Protein AF-A0A1Q7FGU5-F1 (afdb_monomer_lite)

Sequence (155 aa):
MPDPALVVPGIVGAFVGAIGWLCVGLYIQRRQFIRQAKNAARAVYFEIDLNRLCVEVAREHGSYTSLSRTSFDRLLPDLAAWLSPEELHTIVRAFMGHAGYDQAATGDNQVPRELRLQALSGILDCQEEALQLLRGRVFSPKQALRLERQLRIPG

Radius of gyration: 24.72 Å; chains: 1; bounding box: 62×28×76 Å

pLDDT: mean 87.48, std 11.84, range [40.78, 97.31]

Foldseek 3Di:
DPDPVVVVVVVVVVVVVVVVVVVVVVVVVVVVLLVLLLVLLVVLLVLLVVQLVQLVCCLPPVDHDQRDCPSVVVCVVSPPVPDDPVLSVLSVLLVVLRVLSVVSNVPPPPDDSVVSSVSSVVSNVSSVSNNVSSLVSRDDPVRSVVVVVVVPDDD

Structure (mmCIF, N/CA/C/O backbone):
data_AF-A0A1Q7FGU5-F1
#
_entry.id   AF-A0A1Q7FGU5-F1
#
loop_
_atom_site.group_PDB
_atom_site.id
_atom_site.type_symbol
_atom_site.label_atom_id
_atom_site.label_alt_id
_atom_site.label_comp_id
_atom_site.label_asym_id
_atom_site.label_entity_id
_atom_site.label_seq_id
_atom_site.pdbx_PDB_ins_code
_atom_site.Cartn_x
_atom_site.Cartn_y
_atom_site.Cartn_z
_atom_site.occupancy
_atom_site.B_iso_or_equiv
_atom_site.auth_seq_id
_atom_site.auth_comp_id
_atom_site.auth_asym_id
_atom_site.auth_atom_id
_atom_site.pdbx_PDB_model_num
ATOM 1 N N . MET A 1 1 ? 35.480 14.838 -53.362 1.00 56.38 1 MET A N 1
ATOM 2 C CA . MET A 1 1 ? 34.183 14.210 -53.029 1.00 56.38 1 MET A CA 1
ATOM 3 C C . MET A 1 1 ? 34.481 13.050 -52.094 1.00 56.38 1 MET A C 1
ATOM 5 O O . MET A 1 1 ? 35.421 12.330 -52.406 1.00 56.38 1 MET A O 1
ATOM 9 N N . PRO A 1 2 ? 33.815 12.923 -50.934 1.00 63.12 2 PRO A N 1
ATOM 10 C CA . PRO A 1 2 ? 34.070 11.810 -50.019 1.00 63.12 2 PRO A CA 1
ATOM 11 C C . PRO A 1 2 ? 33.720 10.483 -50.701 1.00 63.12 2 PRO A C 1
ATOM 13 O O . PRO A 1 2 ? 32.700 10.402 -51.386 1.00 63.12 2 PRO A O 1
ATOM 16 N N . ASP A 1 3 ? 34.572 9.469 -50.531 1.00 68.62 3 ASP A N 1
ATOM 17 C CA . ASP A 1 3 ? 34.368 8.159 -51.148 1.00 68.62 3 ASP A CA 1
ATOM 18 C C . ASP A 1 3 ? 33.058 7.531 -50.645 1.00 68.62 3 ASP A C 1
ATOM 20 O O . ASP A 1 3 ? 32.897 7.328 -49.434 1.00 68.62 3 ASP A O 1
ATOM 24 N N . PRO A 1 4 ? 32.115 7.172 -51.536 1.00 62.44 4 PRO A N 1
ATOM 25 C CA . PRO A 1 4 ? 30.828 6.595 -51.141 1.00 62.44 4 PRO A CA 1
ATOM 26 C C . PRO A 1 4 ? 30.991 5.277 -50.364 1.00 62.44 4 PRO A C 1
ATOM 28 O O . PRO A 1 4 ? 30.145 4.940 -49.536 1.00 62.44 4 PRO A O 1
ATOM 31 N N . ALA A 1 5 ? 32.118 4.580 -50.556 1.00 67.81 5 ALA A N 1
ATOM 32 C CA . ALA A 1 5 ? 32.494 3.372 -49.825 1.00 67.81 5 ALA A CA 1
ATOM 33 C C . ALA A 1 5 ? 32.761 3.600 -48.321 1.00 67.81 5 ALA A C 1
ATOM 35 O O . ALA A 1 5 ? 32.622 2.666 -47.537 1.00 67.81 5 ALA A O 1
ATOM 36 N N . LEU A 1 6 ? 33.105 4.824 -47.903 1.00 66.00 6 LEU A N 1
ATOM 37 C CA . LEU A 1 6 ? 33.330 5.199 -46.497 1.00 66.00 6 LEU A CA 1
ATOM 38 C C . LEU A 1 6 ? 32.093 5.828 -45.842 1.00 66.00 6 LEU A C 1
ATOM 40 O O . LEU A 1 6 ? 31.893 5.701 -44.634 1.00 66.00 6 LEU A O 1
ATOM 44 N N . VAL A 1 7 ? 31.234 6.472 -46.635 1.00 74.31 7 VAL A N 1
ATOM 45 C CA . VAL A 1 7 ? 30.025 7.150 -46.144 1.00 74.31 7 VAL A CA 1
ATOM 46 C C . VAL A 1 7 ? 28.954 6.145 -45.709 1.00 74.31 7 VAL A C 1
ATOM 48 O O . VAL A 1 7 ? 28.339 6.320 -44.657 1.00 74.31 7 VAL A O 1
ATOM 51 N N . VAL A 1 8 ? 28.757 5.061 -46.467 1.00 77.38 8 VAL A N 1
ATOM 52 C CA . VAL A 1 8 ? 27.726 4.052 -46.162 1.00 77.38 8 VAL A CA 1
ATOM 53 C C . VAL A 1 8 ? 27.988 3.328 -44.828 1.00 77.38 8 VAL A C 1
ATOM 55 O O . VAL A 1 8 ? 27.079 3.310 -43.995 1.00 77.38 8 VAL A O 1
ATOM 58 N N . PRO A 1 9 ? 29.199 2.808 -44.534 1.00 80.94 9 PRO A N 1
ATOM 59 C CA . PRO A 1 9 ? 29.493 2.210 -43.229 1.00 80.94 9 PRO A CA 1
ATOM 60 C C . PRO A 1 9 ? 29.360 3.198 -42.064 1.00 80.94 9 PRO A C 1
ATOM 62 O O . PRO A 1 9 ? 28.882 2.820 -40.996 1.00 80.94 9 PRO A O 1
ATOM 65 N N . GLY A 1 10 ? 29.735 4.468 -42.269 1.00 80.50 10 GLY A N 1
ATOM 66 C CA . GLY A 1 10 ? 29.609 5.518 -41.255 1.00 80.50 10 GLY A CA 1
ATOM 67 C C . GLY A 1 10 ? 28.155 5.816 -40.880 1.00 80.50 10 GLY A C 1
ATOM 68 O O . GLY A 1 10 ? 27.826 5.893 -39.696 1.00 80.50 10 GLY A O 1
ATOM 69 N N . ILE A 1 11 ? 27.264 5.913 -41.872 1.00 86.06 11 ILE A N 1
ATOM 70 C CA . ILE A 1 11 ? 25.822 6.108 -41.652 1.00 86.06 11 ILE A CA 1
ATOM 71 C C . ILE A 1 11 ? 25.223 4.895 -40.934 1.00 86.06 11 ILE A C 1
ATOM 73 O O . ILE A 1 11 ? 24.507 5.059 -39.948 1.00 86.06 11 ILE A O 1
ATOM 77 N N . VAL A 1 12 ? 25.545 3.677 -41.381 1.00 85.94 12 VAL A N 1
ATOM 78 C CA . VAL A 1 12 ? 25.055 2.442 -40.745 1.00 85.94 12 VAL A CA 1
ATOM 79 C C . VAL A 1 12 ? 25.526 2.357 -39.290 1.00 85.94 12 VAL A C 1
ATOM 81 O O . VAL A 1 12 ? 24.718 2.087 -38.403 1.00 85.94 12 VAL A O 1
ATOM 84 N N . GLY A 1 13 ? 26.797 2.665 -39.016 1.00 87.25 13 GLY A N 1
ATOM 85 C CA . GLY A 1 13 ? 27.338 2.717 -37.657 1.00 87.25 13 GLY A CA 1
ATOM 86 C C . GLY A 1 13 ? 26.634 3.749 -36.771 1.00 87.25 13 GLY A C 1
ATOM 87 O O . GLY A 1 13 ? 26.284 3.439 -35.632 1.00 87.25 13 GLY A O 1
ATOM 88 N N . ALA A 1 14 ? 26.355 4.945 -37.296 1.00 89.31 14 A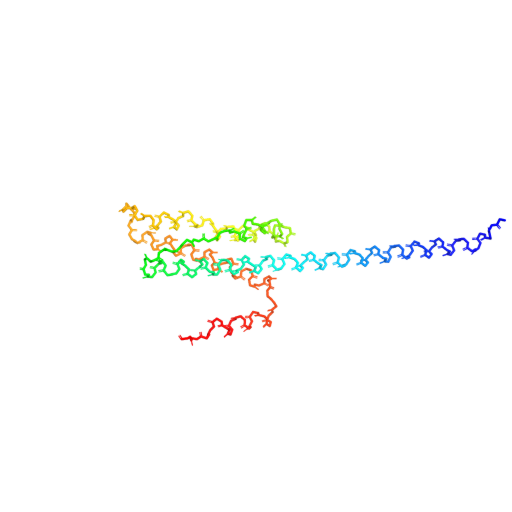LA A N 1
ATOM 89 C CA . ALA A 1 14 ? 25.628 5.986 -36.570 1.00 89.31 14 ALA A CA 1
ATOM 90 C C . ALA A 1 14 ? 24.181 5.572 -36.246 1.00 89.31 14 ALA A C 1
ATOM 92 O O . ALA A 1 14 ? 23.722 5.780 -35.123 1.00 89.31 14 ALA A O 1
ATOM 93 N N . PHE A 1 15 ? 23.481 4.932 -37.188 1.00 91.81 15 PHE A N 1
ATOM 94 C CA . PHE A 1 15 ? 22.127 4.414 -36.967 1.00 91.81 15 PHE A CA 1
ATOM 95 C C . PHE A 1 15 ? 22.095 3.303 -35.914 1.00 91.81 15 PHE A C 1
ATOM 97 O O . PHE A 1 15 ? 21.276 3.352 -34.996 1.00 91.81 15 PHE A O 1
ATOM 104 N N . VAL A 1 16 ? 23.001 2.325 -36.005 1.00 92.56 16 VAL A N 1
ATOM 105 C CA . VAL A 1 16 ? 23.095 1.233 -35.021 1.00 92.56 16 VAL A CA 1
ATOM 106 C C . VAL A 1 16 ? 23.456 1.779 -33.638 1.00 92.56 16 VAL A C 1
ATOM 108 O O . VAL A 1 16 ? 22.851 1.375 -32.645 1.00 92.56 16 VAL A O 1
ATOM 111 N N . GLY A 1 17 ? 24.377 2.744 -33.565 1.00 92.62 17 GLY A N 1
ATOM 112 C CA . GLY A 1 17 ? 24.726 3.431 -32.322 1.00 92.62 17 GLY A CA 1
ATOM 113 C C . GLY A 1 17 ? 23.538 4.178 -31.706 1.00 92.62 17 GLY A C 1
ATOM 114 O O . GLY A 1 17 ? 23.266 4.022 -30.515 1.00 92.62 17 GLY A O 1
ATOM 115 N N . ALA A 1 18 ? 22.786 4.930 -32.516 1.00 93.88 18 ALA A N 1
ATOM 116 C CA . ALA A 1 18 ? 21.610 5.672 -32.064 1.00 93.88 18 ALA A CA 1
ATOM 117 C C . ALA A 1 18 ? 20.495 4.743 -31.553 1.00 93.88 18 ALA A C 1
ATOM 119 O O . ALA A 1 18 ? 19.954 4.971 -30.470 1.00 93.88 18 ALA A O 1
ATOM 120 N N . ILE A 1 19 ? 20.189 3.667 -32.288 1.00 94.88 19 ILE A N 1
ATOM 121 C CA . ILE A 1 19 ? 19.196 2.664 -31.873 1.00 94.88 19 ILE A CA 1
ATOM 122 C C . ILE A 1 19 ? 19.647 1.972 -30.584 1.00 94.88 19 ILE A C 1
ATOM 124 O O . ILE A 1 19 ? 18.861 1.856 -29.644 1.00 94.88 19 ILE A O 1
ATOM 128 N N . GLY A 1 20 ? 20.918 1.564 -30.506 1.00 93.12 20 GLY A N 1
ATOM 129 C CA . GLY A 1 20 ? 21.482 0.938 -29.312 1.00 93.12 20 GLY A CA 1
ATOM 130 C C . GLY A 1 20 ? 21.330 1.821 -28.075 1.00 93.12 20 GLY A C 1
ATOM 131 O O . GLY A 1 20 ? 20.877 1.353 -27.028 1.00 93.12 20 GLY A O 1
ATOM 132 N N . TRP A 1 21 ? 21.622 3.117 -28.199 1.00 94.31 21 TRP A N 1
ATOM 133 C CA . TRP A 1 21 ? 21.500 4.053 -27.083 1.00 94.31 21 TRP A CA 1
ATOM 134 C C . TRP A 1 21 ? 20.051 4.353 -26.697 1.00 94.31 21 TRP A C 1
ATOM 136 O O . TRP A 1 21 ? 19.734 4.442 -25.510 1.00 94.31 21 TRP A O 1
ATOM 146 N N . LEU A 1 22 ? 19.148 4.407 -27.677 1.00 93.06 22 LEU A N 1
ATOM 147 C CA . LEU A 1 22 ? 17.715 4.546 -27.434 1.00 93.06 22 LEU A CA 1
ATOM 148 C C . LEU A 1 22 ? 17.158 3.337 -26.668 1.00 93.06 22 LEU A C 1
ATOM 150 O O . LEU A 1 22 ? 16.432 3.509 -25.688 1.00 93.06 22 LEU A O 1
ATOM 154 N N . CYS A 1 23 ? 17.557 2.116 -27.035 1.00 92.06 23 CYS A N 1
ATOM 155 C CA . CYS A 1 23 ? 17.180 0.904 -26.305 1.00 92.06 23 CYS A CA 1
ATOM 156 C C . CYS A 1 23 ? 17.690 0.912 -24.855 1.00 92.06 23 CYS A C 1
ATOM 158 O O . CYS A 1 23 ? 16.939 0.562 -23.940 1.00 92.06 23 CYS A O 1
ATOM 160 N N . VAL A 1 24 ? 18.937 1.341 -24.623 1.00 92.94 24 VAL A N 1
ATOM 161 C CA . VAL A 1 24 ? 19.496 1.483 -23.266 1.00 92.94 24 VAL A CA 1
ATOM 162 C C . VAL A 1 24 ? 18.712 2.518 -22.456 1.00 92.94 24 VAL A C 1
ATOM 164 O O . VAL A 1 24 ? 18.348 2.246 -21.309 1.00 92.94 24 VAL A O 1
ATOM 167 N N . GLY A 1 25 ? 18.396 3.670 -23.056 1.00 90.00 25 GLY A N 1
ATOM 168 C CA . GLY A 1 25 ? 17.586 4.716 -22.431 1.00 90.00 25 GLY A CA 1
ATOM 169 C C . GLY A 1 25 ? 16.214 4.203 -21.992 1.00 90.00 25 GLY A C 1
ATOM 170 O O . GLY A 1 25 ? 15.859 4.324 -20.818 1.00 90.00 25 GLY A O 1
ATOM 171 N N . LEU A 1 26 ? 15.487 3.533 -22.893 1.00 91.38 26 LEU A N 1
ATOM 172 C CA . LEU A 1 26 ? 14.184 2.928 -22.592 1.00 91.38 26 LEU A CA 1
ATOM 173 C C . LEU A 1 26 ? 14.274 1.878 -21.477 1.00 91.38 26 LEU A C 1
ATOM 175 O O . LEU A 1 26 ? 13.412 1.820 -20.596 1.00 91.38 26 LEU A O 1
ATOM 179 N N . TYR A 1 27 ? 15.326 1.057 -21.481 1.00 91.06 27 TYR A N 1
ATOM 180 C CA . TYR A 1 27 ? 15.538 0.048 -20.447 1.00 91.06 27 TYR A CA 1
ATOM 181 C C . TYR A 1 27 ? 15.754 0.675 -19.059 1.00 91.06 27 TYR A C 1
ATOM 183 O O . TYR A 1 27 ? 15.125 0.257 -18.079 1.00 91.06 27 TYR A O 1
ATOM 191 N N . ILE A 1 28 ? 16.607 1.699 -18.963 1.00 90.31 28 ILE A N 1
ATOM 192 C CA . ILE A 1 28 ? 16.879 2.404 -17.702 1.00 90.31 28 ILE A CA 1
ATOM 193 C C . ILE A 1 28 ? 15.623 3.130 -17.210 1.00 90.31 28 ILE A C 1
ATOM 195 O O . ILE A 1 28 ? 15.266 2.986 -16.037 1.00 90.31 28 ILE A O 1
ATOM 199 N N . GLN A 1 29 ? 14.922 3.833 -18.103 1.00 89.44 29 GLN A N 1
ATOM 200 C CA . GLN A 1 29 ? 13.691 4.558 -17.788 1.00 89.44 29 GLN A CA 1
ATOM 201 C C . GLN A 1 29 ? 12.616 3.615 -17.234 1.00 89.44 29 GLN A C 1
ATOM 203 O O . GLN A 1 29 ? 12.054 3.864 -16.166 1.00 89.44 29 GLN A O 1
ATOM 208 N N . ARG A 1 30 ? 12.384 2.472 -17.893 1.00 88.62 30 ARG A N 1
ATOM 209 C CA . ARG A 1 30 ? 11.415 1.466 -17.431 1.00 88.62 30 ARG A CA 1
ATOM 210 C C . ARG A 1 30 ? 11.774 0.927 -16.047 1.00 88.62 30 ARG A C 1
ATOM 212 O O . ARG A 1 30 ? 10.902 0.736 -15.200 1.00 88.62 30 ARG A O 1
ATOM 219 N N . ARG A 1 31 ? 13.064 0.698 -15.785 1.00 89.50 31 ARG A N 1
ATOM 220 C CA . ARG A 1 31 ? 13.539 0.217 -14.480 1.00 89.50 31 ARG A CA 1
ATOM 221 C C . ARG A 1 31 ? 13.349 1.257 -13.376 1.00 89.50 31 ARG A C 1
ATOM 223 O O . ARG A 1 31 ? 13.000 0.883 -12.256 1.00 89.50 31 ARG A O 1
ATOM 230 N N . GLN A 1 32 ? 13.599 2.532 -13.667 1.00 89.31 32 GLN A N 1
ATOM 231 C CA . GLN A 1 32 ? 13.382 3.631 -12.724 1.00 89.31 32 GLN A CA 1
ATOM 232 C C . GLN A 1 32 ? 11.898 3.789 -12.395 1.00 89.31 32 GLN A C 1
ATOM 234 O O . GLN A 1 32 ? 11.555 3.812 -11.216 1.00 89.31 32 GLN A O 1
ATOM 239 N N . PHE A 1 33 ? 11.032 3.761 -13.409 1.00 89.62 33 PHE A N 1
ATOM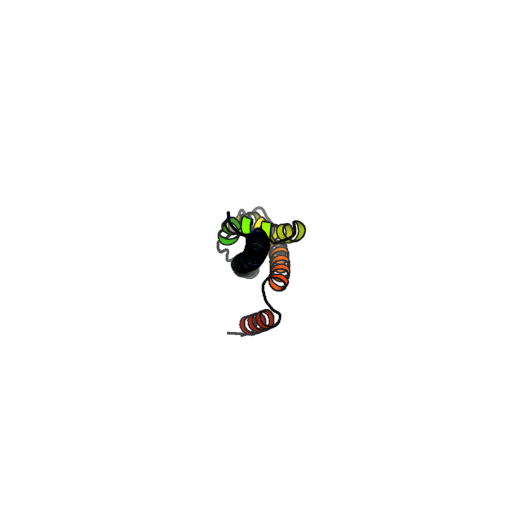 240 C CA . PHE A 1 33 ? 9.581 3.818 -13.241 1.00 89.62 33 PHE A CA 1
ATOM 241 C C . PHE A 1 33 ? 9.063 2.709 -12.310 1.00 89.62 33 PHE A C 1
ATOM 243 O O . PHE A 1 33 ? 8.399 2.982 -11.314 1.00 89.62 33 PHE A O 1
ATOM 250 N N . ILE A 1 34 ? 9.465 1.452 -12.546 1.00 88.62 34 ILE A N 1
ATOM 251 C CA . ILE A 1 34 ? 9.063 0.323 -11.688 1.00 88.62 34 ILE A CA 1
ATOM 252 C C . ILE A 1 34 ? 9.563 0.505 -10.247 1.00 88.62 34 ILE A C 1
ATOM 254 O O . ILE A 1 34 ? 8.873 0.147 -9.293 1.00 88.62 34 ILE A O 1
ATOM 258 N N . ARG A 1 35 ? 10.779 1.030 -10.058 1.00 89.56 35 ARG A N 1
ATOM 259 C CA . ARG A 1 35 ? 11.323 1.284 -8.716 1.00 89.56 35 ARG A CA 1
ATOM 260 C C . ARG A 1 35 ? 10.549 2.379 -7.991 1.00 89.56 35 ARG A C 1
ATOM 262 O O . ARG A 1 35 ? 10.268 2.205 -6.809 1.00 89.56 35 ARG A O 1
ATOM 269 N N . GLN A 1 36 ? 10.212 3.462 -8.686 1.00 92.06 36 GLN A N 1
ATOM 270 C CA . GLN A 1 36 ? 9.413 4.554 -8.141 1.00 92.06 36 GLN A CA 1
ATOM 271 C C . GLN A 1 36 ? 8.034 4.049 -7.716 1.00 92.06 36 GLN A C 1
ATOM 273 O O . GLN A 1 36 ? 7.689 4.186 -6.545 1.00 92.06 36 GLN A O 1
ATOM 278 N N . ALA A 1 37 ? 7.322 3.351 -8.604 1.00 91.88 37 ALA A N 1
ATOM 279 C CA . ALA A 1 37 ? 6.013 2.778 -8.302 1.00 91.88 37 ALA A CA 1
ATOM 280 C C . ALA A 1 37 ? 6.059 1.804 -7.112 1.00 91.88 37 ALA A C 1
ATOM 282 O O . ALA A 1 37 ? 5.221 1.864 -6.216 1.00 91.88 37 ALA A O 1
ATOM 283 N N . LYS A 1 38 ? 7.093 0.954 -7.024 1.00 92.88 38 LYS A N 1
ATOM 284 C CA . LYS A 1 38 ? 7.277 0.074 -5.859 1.00 92.88 38 LYS A CA 1
ATOM 285 C C . LYS A 1 38 ? 7.523 0.844 -4.566 1.00 92.88 38 LYS A C 1
ATOM 287 O O . LYS A 1 38 ? 7.027 0.434 -3.526 1.00 92.88 38 LYS A O 1
ATOM 292 N N . ASN A 1 39 ? 8.300 1.923 -4.595 1.00 93.12 39 ASN A N 1
ATOM 293 C CA . ASN A 1 39 ? 8.536 2.738 -3.403 1.00 93.12 39 ASN A CA 1
ATOM 294 C C . ASN A 1 39 ? 7.269 3.487 -2.976 1.00 93.12 39 ASN A C 1
ATOM 296 O O . ASN A 1 39 ? 6.966 3.514 -1.785 1.00 93.12 39 ASN A O 1
ATOM 300 N N . ALA A 1 40 ? 6.506 4.009 -3.937 1.00 94.31 40 ALA A N 1
ATOM 301 C CA . ALA A 1 40 ? 5.195 4.597 -3.700 1.00 94.31 40 ALA A CA 1
ATOM 302 C C . ALA A 1 40 ? 4.247 3.590 -3.028 1.00 94.31 40 ALA A C 1
ATOM 304 O O . ALA A 1 40 ? 3.677 3.857 -1.973 1.00 94.31 40 ALA A O 1
ATOM 305 N N . ALA A 1 41 ? 4.182 2.377 -3.571 1.00 94.56 41 ALA A N 1
ATOM 306 C CA . ALA A 1 41 ? 3.374 1.298 -3.027 1.00 94.56 41 ALA A CA 1
ATOM 307 C C . ALA A 1 41 ? 3.819 0.836 -1.626 1.00 94.56 41 ALA A C 1
ATOM 309 O O . ALA A 1 41 ? 2.971 0.451 -0.829 1.00 94.56 41 ALA A O 1
ATOM 310 N N . ARG A 1 42 ? 5.113 0.930 -1.268 1.00 95.25 42 ARG A N 1
ATOM 311 C CA . ARG A 1 42 ? 5.570 0.712 0.125 1.00 95.25 42 ARG A CA 1
ATOM 312 C C . ARG A 1 42 ? 5.048 1.778 1.072 1.00 95.25 42 ARG A C 1
ATOM 314 O O . ARG A 1 42 ? 4.627 1.442 2.170 1.00 95.25 42 ARG A O 1
ATOM 321 N N . ALA A 1 43 ? 5.108 3.044 0.669 1.00 96.19 43 ALA A N 1
ATOM 322 C CA . ALA A 1 43 ? 4.618 4.135 1.504 1.00 96.19 43 ALA A CA 1
ATOM 323 C C . ALA A 1 43 ? 3.118 3.969 1.784 1.00 96.19 43 ALA A C 1
ATOM 325 O O . ALA A 1 43 ? 2.698 4.058 2.932 1.00 96.19 43 ALA A O 1
ATOM 326 N N . VAL A 1 44 ? 2.338 3.625 0.755 1.00 96.88 44 VAL A N 1
ATOM 327 C CA . VAL A 1 44 ? 0.904 3.347 0.908 1.00 96.88 44 VAL A CA 1
ATOM 328 C C . VAL A 1 44 ? 0.649 2.077 1.724 1.00 96.88 44 VAL A C 1
ATOM 330 O O . VAL A 1 44 ? -0.230 2.092 2.575 1.00 96.88 44 VAL A O 1
ATOM 333 N N . TYR A 1 45 ? 1.447 1.016 1.554 1.00 96.31 45 TYR A N 1
ATOM 334 C CA . TYR A 1 45 ? 1.371 -0.180 2.404 1.00 96.31 45 TYR A CA 1
ATOM 335 C C . TYR A 1 45 ? 1.507 0.172 3.892 1.00 96.31 45 TYR A C 1
ATOM 337 O O . TYR A 1 45 ? 0.680 -0.245 4.693 1.00 96.31 45 TYR A O 1
ATOM 345 N N . PHE A 1 46 ? 2.520 0.961 4.264 1.00 96.19 46 PHE A N 1
ATOM 346 C CA . PHE A 1 46 ? 2.724 1.342 5.664 1.00 96.19 46 PHE A CA 1
ATOM 347 C C . PHE A 1 46 ? 1.642 2.290 6.189 1.00 96.19 46 PHE A C 1
ATOM 349 O O . PHE A 1 46 ? 1.278 2.193 7.354 1.00 96.19 46 PHE A O 1
ATOM 356 N N . GLU A 1 47 ? 1.104 3.178 5.350 1.00 97.19 47 GLU A N 1
ATOM 357 C CA . GLU A 1 47 ? -0.027 4.029 5.735 1.00 97.19 47 GLU A CA 1
ATOM 358 C C . GLU A 1 47 ? -1.283 3.199 6.036 1.00 97.19 47 GLU A C 1
ATOM 360 O O . GLU A 1 47 ? -1.922 3.414 7.063 1.00 97.19 47 GLU A O 1
ATOM 365 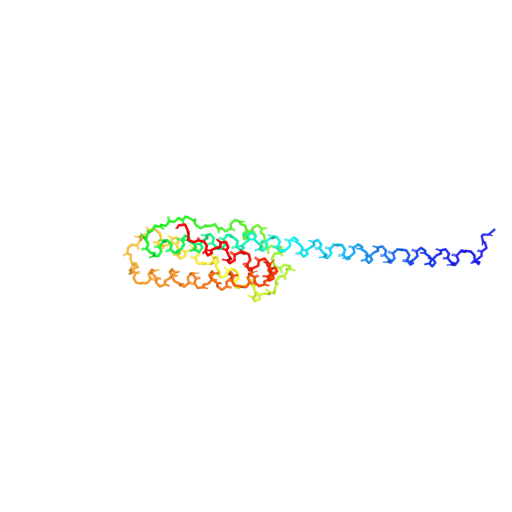N N . ILE A 1 48 ? -1.596 2.202 5.198 1.00 97.31 48 ILE A N 1
ATOM 366 C CA . ILE A 1 48 ? -2.715 1.280 5.445 1.00 97.31 48 ILE A CA 1
ATOM 367 C C . ILE A 1 48 ? -2.474 0.464 6.720 1.00 97.31 48 ILE A C 1
ATOM 369 O O . ILE A 1 48 ? -3.398 0.305 7.510 1.00 97.31 48 ILE A O 1
ATOM 373 N N . ASP A 1 49 ? -1.253 -0.026 6.945 1.00 96.75 49 ASP A N 1
ATOM 374 C CA . ASP A 1 49 ? -0.917 -0.831 8.126 1.00 96.75 49 ASP A CA 1
ATOM 375 C C . ASP A 1 49 ? -1.060 -0.027 9.429 1.00 96.75 49 ASP A C 1
ATOM 377 O O . ASP A 1 49 ? -1.662 -0.498 10.392 1.00 96.75 49 ASP A O 1
ATOM 381 N N . LEU A 1 50 ? -0.601 1.229 9.437 1.00 96.62 50 LEU A N 1
ATOM 382 C CA . LEU A 1 50 ? -0.798 2.138 10.570 1.00 96.62 50 LEU A CA 1
ATOM 383 C C . LEU A 1 50 ? -2.280 2.442 10.804 1.00 96.62 50 LEU A C 1
ATOM 385 O O . LEU A 1 50 ? -2.747 2.361 11.939 1.00 96.62 50 LEU A O 1
ATOM 389 N N . ASN A 1 51 ? -3.034 2.742 9.742 1.00 97.31 51 ASN A N 1
ATOM 390 C CA . ASN A 1 51 ? -4.472 2.972 9.860 1.00 97.31 51 ASN A CA 1
ATOM 391 C C . ASN A 1 51 ? -5.193 1.726 10.397 1.00 97.31 51 ASN A C 1
ATOM 393 O O . ASN A 1 51 ? -6.085 1.860 11.231 1.00 97.31 51 ASN A O 1
ATOM 397 N N . ARG A 1 52 ? -4.787 0.523 9.974 1.00 97.06 52 ARG A N 1
ATOM 398 C CA . ARG A 1 52 ? -5.332 -0.751 10.462 1.00 97.06 52 ARG A CA 1
ATOM 399 C C . ARG A 1 52 ? -5.138 -0.909 11.963 1.00 97.06 52 ARG A C 1
ATOM 401 O O . ARG A 1 52 ? -6.106 -1.187 12.661 1.00 97.06 52 ARG A O 1
ATOM 408 N N . LEU A 1 53 ? -3.935 -0.639 12.473 1.00 96.06 53 LEU A N 1
ATOM 409 C CA . LEU A 1 53 ? -3.662 -0.655 13.915 1.00 96.06 53 LEU A CA 1
ATOM 410 C C . LEU A 1 53 ? -4.542 0.349 14.676 1.00 96.06 53 LEU A C 1
ATOM 412 O O . LEU A 1 53 ? -5.070 0.025 15.738 1.00 96.06 53 LEU A O 1
ATOM 416 N N . CYS A 1 54 ? -4.757 1.551 14.132 1.00 95.94 54 CYS A N 1
ATOM 417 C CA . CYS A 1 54 ? -5.669 2.525 14.738 1.00 95.94 54 CYS A CA 1
ATOM 418 C C . CYS A 1 54 ? -7.117 2.011 14.788 1.00 95.94 54 CYS A C 1
ATOM 420 O O . CYS A 1 54 ? -7.789 2.177 15.805 1.00 95.94 54 CYS A O 1
ATOM 422 N N . VAL A 1 55 ? -7.590 1.358 13.723 1.00 95.88 55 VAL A N 1
ATOM 423 C CA . VAL A 1 55 ? -8.936 0.765 13.671 1.00 95.88 55 VAL A CA 1
ATOM 424 C C . VAL A 1 55 ? -9.065 -0.423 14.633 1.00 95.88 55 VAL A C 1
ATOM 426 O O . VAL A 1 55 ? -10.094 -0.545 15.300 1.00 95.88 55 VAL A O 1
ATOM 429 N N . GLU A 1 56 ? -8.035 -1.265 14.766 1.00 95.94 56 GLU A N 1
ATOM 430 C CA . GLU A 1 56 ? -7.992 -2.364 15.746 1.00 95.94 56 GLU A CA 1
ATOM 431 C C . GLU A 1 56 ? -8.118 -1.825 17.179 1.00 95.94 56 GLU A C 1
ATOM 433 O O . GLU A 1 56 ? -9.011 -2.242 17.920 1.00 95.94 56 GLU A O 1
ATOM 438 N N . VAL A 1 57 ? -7.312 -0.818 17.535 1.00 95.00 57 VAL A N 1
ATOM 439 C CA . VAL A 1 57 ? -7.363 -0.157 18.851 1.00 95.00 57 VAL A CA 1
ATOM 440 C C . VAL A 1 57 ? -8.724 0.499 19.101 1.00 95.00 57 VAL A C 1
ATOM 442 O O . VAL A 1 57 ? -9.279 0.378 20.196 1.00 95.00 57 VAL A O 1
ATOM 445 N N . ALA A 1 58 ? -9.308 1.151 18.094 1.00 93.19 58 ALA A N 1
ATOM 446 C CA . ALA A 1 58 ? -10.638 1.741 18.206 1.00 93.19 58 ALA A CA 1
ATOM 447 C C . ALA A 1 58 ? -11.723 0.681 18.444 1.00 93.19 58 ALA A C 1
ATOM 449 O O . ALA A 1 58 ? -12.621 0.885 19.263 1.00 93.19 58 ALA A O 1
ATOM 450 N N . ARG A 1 59 ? -11.631 -0.473 17.777 1.00 93.44 59 ARG A N 1
ATOM 451 C CA . ARG A 1 59 ? -12.579 -1.583 17.941 1.00 93.44 59 ARG A CA 1
ATOM 452 C C . ARG A 1 59 ? -12.479 -2.221 19.327 1.00 93.44 59 ARG A C 1
ATOM 454 O O . ARG A 1 59 ? -13.506 -2.534 19.926 1.00 93.44 59 ARG A O 1
ATOM 461 N N . GLU A 1 60 ? -11.263 -2.423 19.824 1.00 93.19 60 GLU A N 1
ATOM 462 C CA . GLU A 1 60 ? -11.007 -3.152 21.073 1.00 93.19 60 GLU A CA 1
ATOM 463 C C . GLU A 1 60 ? -11.166 -2.274 22.314 1.00 93.19 60 GLU A C 1
ATOM 465 O O . GLU A 1 60 ? -11.749 -2.701 23.312 1.00 93.19 60 GLU A O 1
ATOM 470 N N . HIS A 1 61 ? -10.705 -1.026 22.239 1.00 91.62 61 HIS A N 1
ATOM 471 C CA . HIS A 1 61 ? -10.618 -0.128 23.388 1.00 91.62 61 HIS A CA 1
ATOM 472 C C . HIS A 1 61 ? -11.513 1.108 23.275 1.00 91.62 61 HIS A C 1
ATOM 474 O O . HIS A 1 61 ? -11.616 1.872 24.232 1.00 91.62 61 HIS A O 1
ATOM 480 N N . GLY A 1 62 ? -12.163 1.334 22.128 1.00 89.06 62 GLY A N 1
ATOM 481 C CA . GLY A 1 62 ? -12.954 2.546 21.897 1.00 89.06 62 GLY A CA 1
ATOM 482 C C . GLY A 1 62 ? -12.108 3.819 21.819 1.00 89.06 62 GLY A C 1
ATOM 483 O O . GLY A 1 62 ? -12.646 4.911 21.981 1.00 89.06 62 GLY A O 1
ATOM 484 N N . SER A 1 63 ? -10.794 3.691 21.609 1.00 91.12 63 SER A N 1
ATOM 485 C CA . SER A 1 63 ? -9.868 4.816 21.491 1.00 91.12 63 SER A CA 1
ATOM 486 C C . SER A 1 63 ? -9.632 5.139 20.018 1.00 91.12 63 SER A C 1
ATOM 488 O O . SER A 1 63 ? -9.032 4.351 19.292 1.00 91.12 63 SER A O 1
ATOM 490 N N . TYR A 1 64 ? -10.131 6.293 19.577 1.00 92.00 64 TYR A N 1
ATOM 491 C CA . TYR A 1 64 ? -10.083 6.706 18.177 1.00 92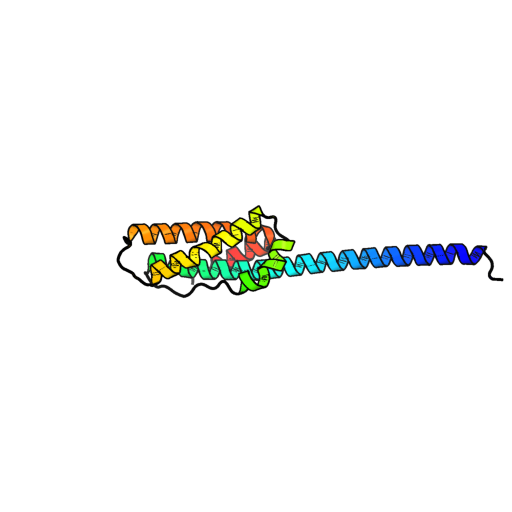.00 64 TYR A CA 1
ATOM 492 C C . TYR A 1 64 ? -8.932 7.685 17.949 1.00 92.00 64 TYR A C 1
ATOM 494 O O . TYR A 1 64 ? -8.894 8.770 18.528 1.00 92.00 64 TYR A O 1
ATOM 502 N N . THR A 1 65 ? -8.005 7.300 17.074 1.00 92.94 65 THR A N 1
ATOM 503 C CA . THR A 1 65 ? -6.945 8.171 16.541 1.00 92.94 65 THR A CA 1
ATOM 504 C C . THR A 1 65 ? -7.249 8.516 15.086 1.00 92.94 65 THR A C 1
ATOM 506 O O . THR A 1 65 ? -7.810 7.685 14.379 1.00 92.94 65 THR A O 1
ATOM 509 N N . SER A 1 66 ? -6.882 9.713 14.625 1.00 92.19 66 SER A N 1
ATOM 510 C CA . SER A 1 66 ? -7.111 10.133 13.235 1.00 92.19 66 SER A CA 1
ATOM 511 C C . SER A 1 66 ? -6.375 9.239 12.227 1.00 92.19 66 SER A C 1
ATOM 513 O O . SER A 1 66 ? -5.197 8.929 12.417 1.00 92.19 66 SER A O 1
ATOM 515 N N . LEU A 1 67 ? -7.066 8.849 11.152 1.00 95.00 67 LEU A N 1
ATOM 516 C CA . LEU A 1 67 ? -6.505 8.052 10.058 1.00 95.00 67 LEU A CA 1
ATOM 517 C C . LEU A 1 67 ? -5.906 8.961 8.971 1.00 95.00 67 LEU A C 1
ATOM 519 O O . LEU A 1 67 ? -6.471 10.001 8.636 1.00 95.00 67 LEU A O 1
ATOM 523 N N . SER A 1 68 ? -4.790 8.553 8.358 1.00 94.88 68 SER A N 1
ATOM 524 C CA . SER A 1 68 ? -4.122 9.328 7.294 1.00 94.88 68 SER A CA 1
ATOM 525 C C . SER A 1 68 ? -4.444 8.796 5.900 1.00 94.88 68 SER A C 1
ATOM 527 O O . SER A 1 68 ? -4.443 7.589 5.681 1.00 94.88 68 SER A O 1
ATOM 529 N N . ARG A 1 69 ? -4.639 9.701 4.934 1.00 95.31 69 ARG A N 1
ATOM 530 C CA . ARG A 1 69 ? -4.698 9.393 3.489 1.00 95.31 69 ARG A CA 1
ATOM 531 C C . ARG A 1 69 ? -3.591 10.096 2.684 1.00 95.31 69 ARG A C 1
ATOM 533 O O . ARG A 1 69 ? -3.579 10.106 1.455 1.00 95.31 69 ARG A O 1
ATOM 540 N N . THR A 1 70 ? -2.651 10.729 3.381 1.00 95.56 70 THR A N 1
ATOM 541 C CA . THR A 1 70 ? -1.699 11.676 2.788 1.00 95.56 70 THR A CA 1
ATOM 542 C C . THR A 1 70 ? -0.799 11.024 1.739 1.00 95.56 70 THR A C 1
ATOM 544 O O . THR A 1 70 ? -0.576 11.583 0.661 1.00 95.56 70 THR A O 1
ATOM 547 N N . SER A 1 71 ? -0.258 9.842 2.038 1.00 93.38 71 SER A N 1
ATOM 548 C CA . SER A 1 71 ? 0.621 9.124 1.116 1.00 93.38 71 SER A CA 1
ATOM 549 C C . SER A 1 71 ? -0.174 8.596 -0.063 1.00 93.38 71 SER A C 1
ATOM 551 O O . SER A 1 71 ? 0.302 8.707 -1.191 1.00 93.38 71 SER A O 1
ATOM 553 N N . PHE A 1 72 ? -1.371 8.059 0.188 1.00 95.19 72 PHE A N 1
ATOM 554 C CA . PHE A 1 72 ? -2.249 7.575 -0.868 1.00 95.19 72 PHE A CA 1
ATOM 555 C C . PHE A 1 72 ? -2.591 8.678 -1.874 1.00 95.19 72 PHE A C 1
ATOM 557 O O . PHE A 1 72 ? -2.328 8.501 -3.061 1.00 95.19 72 PHE A O 1
ATOM 564 N N . ASP A 1 73 ? -3.091 9.830 -1.421 1.00 95.56 73 ASP A N 1
ATOM 565 C CA . ASP A 1 73 ? -3.516 10.912 -2.319 1.00 95.56 73 ASP A CA 1
ATOM 566 C C . ASP A 1 73 ? -2.343 11.456 -3.145 1.00 95.56 73 ASP A C 1
ATOM 568 O O . ASP A 1 73 ? -2.465 11.685 -4.349 1.00 95.56 73 ASP A O 1
ATOM 572 N N . ARG A 1 74 ? -1.167 11.592 -2.520 1.00 96.69 74 ARG A N 1
ATOM 573 C CA . ARG A 1 74 ? 0.045 12.060 -3.201 1.00 96.69 74 ARG A CA 1
ATOM 574 C C . ARG A 1 74 ? 0.568 11.063 -4.238 1.00 96.69 74 ARG A C 1
ATOM 576 O O . ARG A 1 74 ? 1.116 11.477 -5.255 1.00 96.69 74 ARG A O 1
ATOM 583 N N . LEU A 1 75 ? 0.472 9.765 -3.956 1.00 96.25 75 LEU A N 1
ATOM 584 C CA . LEU A 1 75 ? 1.115 8.702 -4.739 1.00 96.25 75 LEU A CA 1
ATOM 585 C C . LEU A 1 75 ? 0.141 7.942 -5.648 1.00 96.25 75 LEU A C 1
ATOM 587 O O . LEU A 1 75 ? 0.555 7.032 -6.366 1.00 96.25 75 LEU A O 1
ATOM 591 N N . LEU A 1 76 ? -1.134 8.331 -5.655 1.00 94.06 76 LEU A N 1
ATOM 592 C CA . LEU A 1 76 ? -2.172 7.748 -6.496 1.00 94.06 76 LEU A CA 1
ATOM 593 C C . LEU A 1 76 ? -1.789 7.694 -7.987 1.00 94.06 76 LEU A C 1
ATOM 595 O O . LEU A 1 76 ? -1.999 6.640 -8.590 1.00 94.06 76 LEU A O 1
ATOM 599 N N . PRO A 1 77 ? -1.183 8.735 -8.597 1.00 94.19 77 PRO A N 1
ATOM 600 C CA . PRO A 1 77 ? -0.771 8.662 -9.999 1.00 94.19 77 PRO A CA 1
ATOM 601 C C . PRO A 1 77 ? 0.265 7.560 -10.265 1.00 94.19 77 PRO A C 1
ATOM 603 O O . PRO A 1 77 ? 0.135 6.810 -11.233 1.00 94.19 77 PRO A O 1
ATOM 606 N N . ASP A 1 78 ? 1.257 7.416 -9.380 1.00 93.75 78 ASP A N 1
ATOM 607 C CA . ASP A 1 78 ? 2.312 6.400 -9.499 1.00 93.75 78 ASP A CA 1
ATOM 608 C C . ASP A 1 78 ? 1.744 4.980 -9.340 1.00 93.75 78 ASP A C 1
ATOM 610 O O . ASP A 1 78 ? 2.182 4.046 -10.016 1.00 93.75 78 ASP A O 1
ATOM 614 N N . LEU A 1 79 ? 0.747 4.813 -8.464 1.00 93.31 79 LEU A N 1
ATOM 615 C CA . LEU A 1 79 ? 0.026 3.553 -8.295 1.00 93.31 79 LEU A CA 1
ATOM 616 C C . LEU A 1 79 ? -0.836 3.220 -9.513 1.00 93.31 79 LEU A C 1
ATOM 618 O O . LEU A 1 79 ? -0.766 2.099 -10.011 1.00 93.31 79 LEU A O 1
ATOM 622 N N . ALA A 1 80 ? -1.615 4.180 -10.012 1.00 93.94 80 ALA A N 1
ATOM 623 C CA . ALA A 1 80 ? -2.522 3.981 -11.141 1.00 93.94 80 ALA A CA 1
ATOM 624 C C . ALA A 1 80 ? -1.783 3.637 -12.440 1.00 93.94 80 ALA A C 1
ATOM 626 O O . ALA A 1 80 ? -2.292 2.887 -13.267 1.00 93.94 80 ALA A O 1
ATOM 627 N N . ALA A 1 81 ? -0.561 4.145 -12.608 1.00 91.44 81 ALA A N 1
ATOM 628 C CA . ALA A 1 81 ? 0.273 3.830 -13.761 1.00 91.44 81 ALA A CA 1
ATOM 629 C C . ALA A 1 81 ? 0.933 2.436 -13.680 1.00 91.44 81 ALA A C 1
ATOM 631 O O . ALA A 1 81 ? 1.491 1.957 -14.670 1.00 91.44 81 ALA A O 1
ATOM 632 N N . TRP A 1 82 ? 0.907 1.783 -12.513 1.00 93.75 82 TRP A N 1
ATOM 633 C CA . TRP A 1 82 ? 1.589 0.508 -12.271 1.00 93.75 82 TRP A CA 1
ATOM 634 C C . TRP A 1 82 ? 0.651 -0.663 -11.948 1.00 93.75 82 TRP A C 1
ATOM 636 O O . TRP A 1 82 ? 0.985 -1.814 -12.245 1.00 93.75 82 TRP A O 1
ATOM 646 N N . LEU A 1 83 ? -0.499 -0.389 -11.338 1.00 93.69 83 LEU A N 1
ATOM 647 C CA . LEU A 1 83 ? -1.496 -1.379 -10.944 1.00 93.69 83 LEU A CA 1
ATOM 648 C C . LEU A 1 83 ? -2.605 -1.496 -11.986 1.00 93.69 83 LEU A C 1
ATOM 650 O O . LEU A 1 83 ? -2.904 -0.551 -12.715 1.00 93.69 83 LEU A O 1
ATOM 654 N N . SER A 1 84 ? -3.237 -2.666 -12.036 1.00 95.00 84 SER A N 1
ATOM 655 C CA . SER A 1 84 ? -4.482 -2.811 -12.792 1.00 95.00 84 SER A CA 1
ATOM 656 C C . SER A 1 84 ? -5.639 -2.069 -12.095 1.00 95.00 84 SER A C 1
ATOM 658 O O . SER A 1 84 ? -5.559 -1.801 -10.891 1.00 95.00 84 SER A O 1
ATOM 660 N N . PRO A 1 85 ? -6.734 -1.749 -12.811 1.00 95.25 85 PRO A N 1
ATOM 661 C CA . PRO A 1 85 ? -7.885 -1.067 -12.216 1.00 95.25 85 PRO A CA 1
ATOM 662 C C . PRO A 1 85 ? -8.497 -1.811 -11.022 1.00 95.25 85 PRO A C 1
ATOM 664 O O . PRO A 1 85 ? -8.861 -1.179 -10.035 1.00 95.25 85 PRO A O 1
ATOM 667 N N . GLU A 1 86 ? -8.567 -3.142 -11.090 1.00 95.62 86 GLU A N 1
ATOM 668 C CA . GLU A 1 86 ? -9.092 -3.994 -10.013 1.00 95.62 86 GLU A CA 1
ATOM 669 C C . GLU A 1 86 ? -8.233 -3.881 -8.750 1.00 95.62 86 GLU A C 1
ATOM 671 O O . GLU A 1 86 ? -8.742 -3.665 -7.653 1.00 95.62 86 GLU A O 1
ATOM 676 N N . GLU A 1 87 ? -6.912 -3.922 -8.910 1.00 95.88 87 GLU A N 1
ATOM 677 C CA . GLU A 1 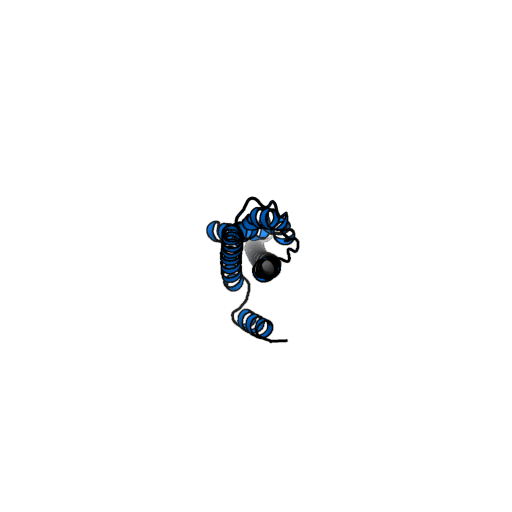87 ? -5.979 -3.810 -7.791 1.00 95.88 87 GLU A CA 1
ATOM 678 C C . GLU A 1 87 ? -5.983 -2.418 -7.166 1.00 95.88 87 GLU A C 1
ATOM 680 O O . GLU A 1 87 ? -5.918 -2.272 -5.944 1.00 95.88 87 GLU A O 1
ATOM 685 N N . LEU A 1 88 ? -6.077 -1.384 -8.003 1.00 96.06 88 LEU A N 1
ATOM 686 C CA . LEU A 1 88 ? -6.205 -0.017 -7.526 1.00 96.06 88 LEU A CA 1
ATOM 687 C C . LEU A 1 88 ? -7.516 0.171 -6.755 1.00 96.06 88 LEU A C 1
ATOM 689 O O . LEU A 1 88 ? -7.522 0.839 -5.722 1.00 96.06 88 LEU A O 1
ATOM 693 N N . HIS A 1 89 ? -8.607 -0.442 -7.219 1.00 96.19 89 HIS A N 1
ATOM 694 C CA . HIS A 1 89 ? -9.893 -0.405 -6.533 1.00 96.19 89 HIS A CA 1
ATOM 695 C C . HIS A 1 89 ? -9.816 -1.035 -5.136 1.00 96.19 89 HIS A C 1
ATOM 697 O O . HIS A 1 89 ? -10.296 -0.423 -4.181 1.00 96.19 89 HIS A O 1
ATOM 703 N N . THR A 1 90 ? -9.151 -2.186 -4.981 1.00 96.44 90 THR A N 1
ATOM 704 C CA . THR A 1 90 ? -8.915 -2.804 -3.663 1.00 96.44 90 THR A CA 1
ATOM 705 C C . THR A 1 90 ? -8.197 -1.844 -2.708 1.00 96.44 90 THR A C 1
ATOM 707 O O . THR A 1 90 ? -8.610 -1.695 -1.559 1.00 96.44 90 THR A O 1
ATOM 710 N N . ILE A 1 91 ? -7.172 -1.125 -3.183 1.00 96.00 91 ILE A N 1
ATOM 711 C CA . ILE A 1 91 ? -6.455 -0.132 -2.365 1.00 96.00 91 ILE A CA 1
ATOM 712 C C . ILE A 1 91 ? -7.366 1.047 -2.008 1.00 96.00 91 ILE A C 1
ATOM 714 O O . ILE A 1 91 ? -7.413 1.450 -0.851 1.00 96.00 91 ILE A O 1
ATOM 718 N N . VAL A 1 92 ? -8.111 1.597 -2.972 1.00 95.75 92 VAL A N 1
ATOM 719 C CA . VAL A 1 92 ? -9.051 2.706 -2.728 1.00 95.75 92 VAL A CA 1
ATOM 720 C C . VAL A 1 92 ? -10.073 2.324 -1.657 1.00 95.75 92 VAL A C 1
ATOM 722 O O . VAL A 1 92 ? -10.344 3.120 -0.756 1.00 95.75 92 VAL A O 1
ATOM 725 N N . ARG A 1 93 ? -10.604 1.097 -1.712 1.00 94.94 93 ARG A N 1
ATOM 726 C CA . ARG A 1 93 ? -11.602 0.597 -0.760 1.00 94.94 93 ARG A CA 1
ATOM 727 C C . ARG A 1 93 ? -11.090 0.609 0.682 1.00 94.94 93 ARG A C 1
ATOM 729 O O . ARG A 1 93 ? -11.854 0.951 1.582 1.00 94.94 93 ARG A O 1
ATOM 736 N N . ALA A 1 94 ? -9.801 0.341 0.898 1.00 95.56 94 ALA A N 1
ATOM 737 C CA . ALA A 1 94 ? -9.173 0.420 2.219 1.00 95.56 94 ALA A CA 1
ATOM 738 C C . ALA A 1 94 ? -9.194 1.838 2.832 1.00 95.56 94 ALA A C 1
ATOM 740 O O . ALA A 1 94 ? -9.191 1.967 4.055 1.00 95.56 94 ALA A O 1
ATOM 741 N N . PHE A 1 95 ? -9.270 2.894 2.011 1.00 95.06 95 PHE A N 1
ATOM 742 C CA . PHE A 1 95 ? -9.362 4.289 2.469 1.00 95.06 95 PHE A CA 1
ATOM 743 C C . PHE A 1 95 ? -10.799 4.823 2.532 1.00 95.06 95 PHE A C 1
ATOM 745 O O . PHE A 1 95 ? -11.070 5.774 3.264 1.00 95.06 95 PHE A O 1
ATOM 752 N N . MET A 1 96 ? -11.750 4.219 1.811 1.00 92.50 96 MET A N 1
ATOM 753 C CA . MET A 1 96 ? -13.159 4.647 1.841 1.00 92.50 96 MET A CA 1
ATOM 754 C C . MET A 1 96 ? -13.798 4.490 3.229 1.00 92.50 96 MET A C 1
ATOM 756 O O . MET A 1 96 ? -14.714 5.235 3.574 1.00 92.50 96 MET A O 1
ATOM 760 N N . GLY A 1 97 ? -13.278 3.569 4.045 1.00 87.88 97 GLY A N 1
ATOM 761 C CA . GLY A 1 97 ? -13.716 3.349 5.423 1.00 87.88 97 GLY A CA 1
ATOM 762 C C . GLY A 1 97 ? -13.506 4.536 6.371 1.00 87.88 97 GLY A C 1
ATOM 763 O O . GLY A 1 97 ? -14.143 4.578 7.420 1.00 87.88 97 GLY A O 1
ATOM 764 N N . HIS A 1 98 ? -12.673 5.521 6.013 1.00 91.94 98 HIS A N 1
ATOM 765 C CA . HIS A 1 98 ? -12.326 6.643 6.896 1.00 91.94 98 HIS A CA 1
ATOM 766 C C . HIS A 1 98 ? -13.549 7.459 7.322 1.00 91.94 98 HIS A C 1
ATOM 768 O O . HIS A 1 98 ? -13.695 7.779 8.495 1.00 91.94 98 HIS A O 1
ATOM 774 N N . ALA A 1 99 ? -14.486 7.711 6.404 1.00 86.19 99 ALA A N 1
ATOM 775 C CA . ALA A 1 99 ? -15.703 8.449 6.738 1.00 86.19 99 ALA A CA 1
ATOM 776 C C . ALA A 1 99 ? -16.571 7.706 7.770 1.00 86.19 99 ALA A C 1
ATOM 778 O O . ALA A 1 99 ? -17.170 8.334 8.640 1.00 86.19 99 ALA A O 1
ATOM 779 N N . GLY A 1 100 ? -16.637 6.372 7.684 1.00 86.38 100 GLY A N 1
ATOM 780 C CA . GLY A 1 100 ? -17.343 5.543 8.664 1.00 86.38 100 GLY A CA 1
ATOM 781 C C . GLY A 1 100 ? -16.614 5.482 10.008 1.00 86.38 100 GLY A C 1
ATOM 782 O O . GLY A 1 100 ? -17.250 5.485 11.059 1.00 86.38 100 GLY A O 1
ATOM 783 N N . TYR A 1 101 ? -15.282 5.487 9.978 1.00 91.19 101 TYR A N 1
ATOM 784 C CA . TYR A 1 101 ? -14.447 5.551 11.172 1.00 91.19 101 TYR A CA 1
ATOM 785 C C . TYR A 1 101 ? -14.612 6.881 11.928 1.00 91.19 101 TYR A C 1
ATOM 787 O O . TYR A 1 101 ? -14.845 6.868 13.135 1.00 91.19 101 TYR A O 1
ATOM 795 N N . ASP A 1 102 ? -14.588 8.016 11.226 1.00 89.69 102 ASP A N 1
ATOM 796 C CA . ASP A 1 102 ? -14.772 9.343 11.832 1.00 89.69 102 ASP A CA 1
ATOM 797 C C . ASP A 1 102 ? -16.181 9.502 12.433 1.00 89.69 102 ASP A C 1
ATOM 799 O O . ASP A 1 102 ? -16.352 10.047 13.528 1.00 89.69 102 ASP A O 1
ATOM 803 N N . GLN A 1 103 ? -17.203 8.951 11.768 1.00 85.88 103 GLN A N 1
ATOM 804 C CA . GLN A 1 103 ? -18.564 8.884 12.312 1.00 85.88 103 GLN A CA 1
ATOM 805 C C . GLN A 1 103 ? -18.624 8.049 13.598 1.00 85.88 103 GLN A C 1
ATOM 807 O O . GLN A 1 103 ? -19.248 8.463 14.575 1.00 85.88 103 GLN A O 1
ATOM 812 N N . ALA A 1 104 ? -17.939 6.902 13.635 1.00 85.88 104 ALA A N 1
ATOM 813 C CA . ALA A 1 104 ? -17.856 6.072 14.834 1.00 85.88 104 ALA A CA 1
ATOM 814 C C . ALA A 1 104 ? -17.122 6.777 15.992 1.00 85.88 104 ALA A C 1
ATOM 816 O O . ALA A 1 104 ? -17.511 6.592 17.150 1.00 85.88 104 ALA A O 1
ATOM 817 N N . ALA A 1 105 ? -16.116 7.604 15.679 1.00 86.75 105 ALA A N 1
ATOM 818 C CA . ALA A 1 105 ? -15.336 8.385 16.641 1.00 86.75 105 ALA A CA 1
ATOM 819 C C . ALA A 1 105 ? -16.122 9.555 17.252 1.00 86.75 105 ALA A C 1
ATOM 821 O O . ALA A 1 105 ? -15.967 9.853 18.435 1.00 86.75 105 ALA A O 1
ATOM 822 N N . THR A 1 106 ? -16.988 10.201 16.465 1.00 81.81 106 THR A N 1
ATOM 823 C CA . THR A 1 106 ? -17.755 11.389 16.891 1.00 81.81 106 THR A CA 1
ATOM 824 C C . THR A 1 106 ? -18.806 11.055 17.962 1.00 81.81 106 THR A C 1
ATOM 826 O O . THR A 1 106 ? -19.289 11.941 18.661 1.00 81.81 106 THR A O 1
ATOM 829 N N . GLY A 1 107 ? -19.122 9.769 18.159 1.00 65.69 107 GLY A N 1
ATOM 830 C CA . GLY A 1 107 ? -19.924 9.316 19.296 1.00 65.69 107 GLY A CA 1
ATOM 831 C C . GLY A 1 107 ? -21.390 9.742 19.241 1.00 65.69 107 GLY A C 1
ATOM 832 O O . GLY A 1 107 ? -22.059 9.703 20.273 1.00 65.69 107 GLY A O 1
ATOM 833 N N . ASP A 1 108 ? -21.896 10.128 18.063 1.00 60.78 108 ASP A N 1
ATOM 834 C CA . ASP A 1 108 ? -23.307 10.455 17.893 1.00 60.78 108 ASP A CA 1
ATOM 835 C C . ASP A 1 108 ? -24.118 9.183 18.188 1.00 60.78 108 ASP A C 1
ATOM 837 O O . ASP A 1 108 ? -24.066 8.178 17.472 1.00 60.78 108 ASP A O 1
ATOM 841 N N . ASN A 1 109 ? -24.763 9.182 19.353 1.00 55.41 109 ASN A N 1
ATOM 842 C CA . ASN A 1 109 ? -25.143 7.993 20.125 1.00 55.41 109 ASN A CA 1
ATOM 843 C C . ASN A 1 109 ? -26.352 7.239 19.527 1.00 55.41 109 ASN A C 1
ATOM 845 O O . ASN A 1 109 ? -27.037 6.486 20.215 1.00 55.41 109 ASN A O 1
ATOM 849 N N . GLN A 1 110 ? -26.642 7.482 18.249 1.00 67.88 110 GLN A N 1
ATOM 850 C CA . GLN A 1 110 ? -27.770 6.928 17.510 1.00 67.88 110 GLN A CA 1
ATOM 851 C C . GLN A 1 110 ? -27.460 5.543 16.935 1.00 67.88 110 GLN A C 1
ATOM 853 O O . GLN A 1 110 ? -28.383 4.769 16.688 1.00 67.88 110 GLN A O 1
ATOM 858 N N . VAL A 1 111 ? -26.178 5.203 16.740 1.00 71.12 111 VAL A N 1
ATOM 859 C CA . VAL A 1 111 ? -25.778 3.907 16.171 1.00 71.12 111 VAL A CA 1
ATOM 860 C C . VAL A 1 111 ? -25.440 2.902 17.283 1.00 71.12 111 VAL A C 1
ATOM 862 O O . VAL A 1 111 ? -24.480 3.113 18.038 1.00 71.12 111 VAL A O 1
ATOM 865 N N . PRO A 1 112 ? -26.169 1.770 17.366 1.00 85.25 112 PRO A N 1
ATOM 866 C CA . PRO A 1 112 ? -25.861 0.671 18.273 1.00 85.25 112 PRO A CA 1
ATOM 867 C C . PRO A 1 112 ? -24.386 0.262 18.241 1.00 85.25 112 PRO A C 1
ATOM 869 O O . PRO A 1 112 ? -23.755 0.192 17.184 1.00 85.25 112 PRO A O 1
ATOM 872 N N . ARG A 1 113 ? -23.832 -0.059 19.416 1.00 84.50 113 ARG A N 1
ATOM 873 C CA . ARG A 1 113 ? -22.430 -0.490 19.564 1.00 84.50 113 ARG A CA 1
ATOM 874 C C . ARG A 1 113 ? -22.085 -1.667 18.647 1.00 84.50 113 ARG A C 1
ATOM 876 O O . ARG A 1 113 ? -21.002 -1.686 18.080 1.00 84.50 113 ARG A O 1
ATOM 883 N N . GLU A 1 114 ? -23.003 -2.612 18.485 1.00 87.06 114 GLU A N 1
ATOM 884 C CA . GLU A 1 114 ? -22.829 -3.790 17.627 1.00 87.06 114 GLU A CA 1
ATOM 885 C C . GLU A 1 114 ? -22.616 -3.405 16.160 1.00 87.06 114 GLU A C 1
ATOM 887 O O . GLU A 1 114 ? -21.665 -3.872 15.537 1.00 87.06 114 GLU A O 1
ATOM 892 N N . LEU A 1 115 ? -23.422 -2.474 15.640 1.00 86.62 115 LEU A N 1
ATOM 893 C CA . LEU A 1 115 ? -23.279 -1.970 14.273 1.00 86.62 115 LEU A CA 1
ATOM 894 C C . LEU A 1 115 ? -21.970 -1.198 14.081 1.00 86.62 115 LEU A C 1
ATOM 896 O O . LEU A 1 115 ? -21.329 -1.334 13.042 1.00 86.62 115 LEU A O 1
ATOM 900 N N . ARG A 1 116 ? -21.518 -0.446 15.095 1.00 88.19 116 ARG A N 1
ATOM 901 C CA . ARG A 1 116 ? -20.199 0.211 15.057 1.00 88.19 116 ARG A CA 1
ATOM 902 C C . ARG A 1 116 ? -19.060 -0.804 14.995 1.00 88.19 116 ARG A C 1
ATOM 904 O O . ARG A 1 116 ? -18.174 -0.669 14.160 1.00 88.19 116 ARG A O 1
ATOM 911 N N . LEU A 1 117 ? -19.094 -1.841 15.832 1.00 90.44 117 LEU A N 1
ATOM 912 C CA . LEU A 1 117 ? -18.078 -2.900 15.820 1.00 90.44 117 LEU A CA 1
ATOM 913 C C . LEU A 1 117 ? -18.074 -3.680 14.499 1.00 90.44 117 LEU A C 1
ATOM 915 O O . LEU A 1 117 ? -17.003 -4.027 13.994 1.00 90.44 117 LEU A O 1
ATOM 919 N N . GLN A 1 118 ? -19.250 -3.915 13.916 1.00 91.00 118 GLN A N 1
ATOM 920 C CA . GLN A 1 118 ? -19.377 -4.537 12.602 1.00 91.00 118 GLN A CA 1
ATOM 921 C C . GLN A 1 118 ? -18.785 -3.651 11.499 1.00 91.00 118 GLN A C 1
ATOM 923 O O . GLN A 1 118 ? -18.029 -4.145 10.666 1.00 91.00 118 GLN A O 1
ATOM 928 N N . ALA A 1 119 ? -19.062 -2.344 11.520 1.00 90.56 119 ALA A N 1
ATOM 929 C CA . ALA A 1 119 ? -18.487 -1.396 10.570 1.00 90.56 119 ALA A CA 1
ATOM 930 C C . ALA A 1 119 ? -16.953 -1.344 10.672 1.00 90.56 119 ALA A C 1
ATOM 932 O O . ALA A 1 119 ? -16.274 -1.456 9.654 1.00 90.56 119 ALA A O 1
ATOM 933 N N . LEU A 1 120 ? -16.401 -1.258 11.890 1.00 93.81 120 LEU A N 1
ATOM 934 C CA . LEU A 1 120 ? -14.949 -1.296 12.111 1.00 93.81 120 LEU A CA 1
ATOM 935 C C . LEU A 1 120 ? -14.332 -2.607 11.608 1.00 93.81 120 LEU A C 1
ATOM 937 O O . LEU A 1 120 ? -13.264 -2.584 11.007 1.00 93.81 120 LEU A O 1
ATOM 941 N N . SER A 1 121 ? -15.017 -3.738 11.788 1.00 95.31 121 SER A N 1
ATOM 942 C CA . SER A 1 121 ? -14.552 -5.029 11.265 1.00 95.31 121 SER A CA 1
ATOM 943 C C . SER A 1 121 ? -14.519 -5.046 9.734 1.00 95.31 121 SER A C 1
ATOM 945 O O . SER A 1 121 ? -13.514 -5.442 9.160 1.00 95.31 121 SER A O 1
ATOM 947 N N . GLY A 1 122 ? -15.542 -4.503 9.067 1.00 94.81 122 GLY A N 1
ATOM 948 C CA . GLY A 1 122 ? -15.535 -4.377 7.605 1.00 94.81 122 GLY A CA 1
ATOM 949 C C . GLY A 1 122 ? -14.428 -3.455 7.072 1.00 94.81 122 GLY A C 1
ATOM 950 O O . GLY A 1 122 ? -13.869 -3.713 6.004 1.00 94.81 122 GLY A O 1
ATOM 951 N N . ILE A 1 123 ? -14.069 -2.401 7.817 1.00 95.62 123 ILE A N 1
ATOM 952 C CA . ILE A 1 123 ? -12.919 -1.544 7.483 1.00 95.62 123 ILE A CA 1
ATOM 953 C C . ILE A 1 123 ? -11.616 -2.346 7.582 1.00 95.62 123 ILE A C 1
ATOM 955 O O . ILE A 1 123 ? -10.807 -2.295 6.653 1.00 95.62 123 ILE A O 1
ATOM 959 N N . LEU A 1 124 ? -11.440 -3.119 8.660 1.00 96.75 124 LEU A N 1
ATOM 960 C CA . LEU A 1 124 ? -10.271 -3.983 8.848 1.00 96.75 124 LEU A CA 1
ATOM 961 C C . LEU A 1 124 ? -10.141 -5.019 7.732 1.00 96.75 124 LEU A C 1
ATOM 963 O O . LEU A 1 124 ? -9.049 -5.177 7.193 1.00 96.75 124 LEU A O 1
ATOM 967 N N . ASP A 1 125 ? -11.240 -5.660 7.332 1.00 97.06 125 ASP A N 1
ATOM 968 C CA . ASP A 1 125 ? -11.239 -6.644 6.244 1.00 97.06 125 ASP A CA 1
ATOM 969 C C . ASP A 1 125 ? -10.760 -6.018 4.923 1.00 97.06 125 ASP A C 1
ATOM 971 O O . ASP A 1 125 ? -9.939 -6.591 4.205 1.00 97.06 125 ASP A O 1
ATOM 975 N N . CYS A 1 126 ? -11.211 -4.795 4.616 1.00 96.69 126 CYS A N 1
ATOM 976 C CA . CYS A 1 126 ? -10.762 -4.071 3.424 1.00 96.69 126 CYS A CA 1
ATOM 977 C C . CYS A 1 126 ? -9.279 -3.683 3.492 1.00 96.69 126 CYS A C 1
ATOM 979 O O . CYS A 1 126 ? -8.577 -3.752 2.481 1.00 96.69 126 CYS A O 1
ATOM 981 N N . GLN A 1 127 ? -8.800 -3.261 4.663 1.00 96.94 127 GLN A N 1
ATOM 982 C CA . GLN A 1 127 ? -7.397 -2.900 4.867 1.00 96.94 127 GLN A CA 1
ATOM 983 C C . GLN A 1 127 ? -6.486 -4.126 4.777 1.00 96.94 127 GLN A C 1
ATOM 985 O O . GLN A 1 127 ? -5.447 -4.063 4.123 1.00 96.94 127 GLN A O 1
ATOM 990 N N . GLU A 1 128 ? -6.890 -5.254 5.358 1.00 96.38 128 GLU A N 1
ATOM 991 C CA . GLU A 1 128 ? -6.161 -6.519 5.283 1.00 96.38 128 GLU A CA 1
ATOM 992 C C . GLU A 1 128 ? -6.045 -7.015 3.833 1.00 96.38 128 GLU A C 1
ATOM 994 O O . GLU A 1 128 ? -4.950 -7.363 3.386 1.00 96.38 128 GLU A O 1
ATOM 999 N N . GLU A 1 129 ? -7.131 -6.962 3.055 1.00 96.31 129 GLU A N 1
ATOM 1000 C CA . GLU A 1 129 ? -7.107 -7.334 1.634 1.00 96.31 129 GLU A CA 1
ATOM 1001 C C . GLU A 1 129 ? -6.116 -6.466 0.836 1.00 96.31 129 GLU A C 1
ATOM 1003 O O . GLU A 1 129 ? -5.292 -6.978 0.068 1.00 96.31 129 GLU A O 1
ATOM 1008 N N . ALA A 1 130 ? -6.124 -5.148 1.062 1.00 96.38 130 ALA A N 1
ATOM 1009 C CA . ALA A 1 130 ? -5.188 -4.234 0.414 1.00 96.38 130 ALA A CA 1
ATOM 1010 C C . ALA A 1 130 ? -3.729 -4.484 0.837 1.00 96.38 130 ALA A C 1
ATOM 1012 O O . ALA A 1 130 ? -2.825 -4.438 -0.006 1.00 96.38 130 ALA A O 1
ATOM 1013 N N . LEU A 1 131 ? -3.480 -4.793 2.114 1.00 96.31 131 LEU A N 1
ATOM 1014 C CA . LEU A 1 131 ? -2.147 -5.145 2.607 1.00 96.31 131 LEU A CA 1
ATOM 1015 C C . LEU A 1 131 ? -1.636 -6.436 1.971 1.00 96.31 131 LEU A C 1
ATOM 1017 O O . LEU A 1 131 ? -0.473 -6.486 1.564 1.00 96.31 131 LEU A O 1
ATOM 1021 N N . GLN A 1 132 ? -2.477 -7.461 1.842 1.00 94.38 132 GLN A N 1
ATOM 1022 C CA . GLN A 1 132 ? -2.103 -8.725 1.204 1.00 94.38 132 GLN A CA 1
ATOM 1023 C C . GLN A 1 132 ? -1.729 -8.522 -0.268 1.00 94.38 132 GLN A C 1
ATOM 1025 O O . GLN A 1 132 ? -0.667 -8.979 -0.711 1.00 94.38 132 GLN A O 1
ATOM 1030 N N . LEU A 1 133 ? -2.540 -7.757 -1.003 1.00 94.38 133 LEU A N 1
ATOM 1031 C CA . LEU A 1 133 ? -2.278 -7.393 -2.393 1.00 94.38 133 LEU A CA 1
ATOM 1032 C C . LEU A 1 133 ? -0.948 -6.642 -2.541 1.00 94.38 133 LEU A C 1
ATOM 1034 O O . LEU A 1 133 ? -0.080 -7.029 -3.333 1.00 94.38 133 LEU A O 1
ATOM 1038 N N . LEU A 1 134 ? -0.747 -5.586 -1.749 1.00 93.69 134 LEU A N 1
ATOM 1039 C CA . LEU A 1 134 ? 0.473 -4.783 -1.799 1.00 93.69 134 LEU A CA 1
ATOM 1040 C C . LEU A 1 134 ? 1.699 -5.596 -1.377 1.00 93.69 134 LEU A C 1
ATOM 1042 O O . LEU A 1 134 ? 2.759 -5.478 -1.999 1.00 93.69 134 LEU A O 1
ATOM 1046 N N . ARG A 1 135 ? 1.566 -6.479 -0.382 1.00 90.88 135 ARG A N 1
ATOM 1047 C CA . ARG A 1 135 ? 2.661 -7.342 0.069 1.00 90.88 135 ARG A CA 1
ATOM 1048 C C . ARG A 1 135 ? 3.188 -8.210 -1.070 1.00 90.88 135 ARG A C 1
ATOM 1050 O O . ARG A 1 135 ? 4.402 -8.240 -1.287 1.00 90.88 135 ARG A O 1
ATOM 1057 N N . GLY A 1 136 ? 2.289 -8.839 -1.832 1.00 88.62 136 GLY A N 1
ATOM 1058 C CA . GLY A 1 136 ? 2.638 -9.679 -2.983 1.00 88.62 136 GLY A CA 1
ATOM 1059 C C . GLY A 1 136 ? 3.276 -8.911 -4.148 1.00 88.62 136 GLY A C 1
ATOM 1060 O O . GLY A 1 136 ? 4.110 -9.453 -4.873 1.00 88.62 136 GLY A O 1
ATOM 1061 N N . ARG A 1 137 ? 2.934 -7.629 -4.320 1.00 87.94 137 ARG A N 1
ATOM 1062 C CA . ARG A 1 137 ? 3.434 -6.790 -5.424 1.00 87.94 137 ARG A CA 1
ATOM 1063 C C . ARG A 1 137 ? 4.770 -6.104 -5.126 1.00 87.94 137 ARG A C 1
ATOM 1065 O O . ARG A 1 137 ? 5.587 -5.872 -6.029 1.00 87.94 137 ARG A O 1
ATOM 1072 N N . VAL A 1 138 ? 4.997 -5.739 -3.869 1.00 87.00 138 VAL A N 1
ATOM 1073 C CA . VAL A 1 138 ? 6.007 -4.741 -3.500 1.00 87.00 138 VAL A CA 1
ATOM 1074 C C . VAL A 1 138 ? 7.248 -5.351 -2.849 1.00 87.00 138 VAL A C 1
ATOM 1076 O O . VAL A 1 138 ? 8.367 -4.850 -3.048 1.00 87.00 138 VAL A O 1
ATOM 1079 N N . PHE A 1 139 ? 7.082 -6.441 -2.104 1.00 83.88 139 PHE A N 1
ATOM 1080 C CA . PHE A 1 139 ? 8.178 -7.115 -1.421 1.00 83.88 139 PHE A CA 1
ATOM 1081 C C . PHE A 1 139 ? 8.631 -8.343 -2.203 1.00 83.88 139 PHE A C 1
ATOM 1083 O O . PHE A 1 139 ? 7.833 -9.101 -2.743 1.00 83.88 139 PHE A O 1
ATOM 1090 N N . SER A 1 140 ? 9.945 -8.555 -2.271 1.00 77.00 140 SER A N 1
ATOM 1091 C CA . SER A 1 140 ? 10.450 -9.864 -2.689 1.00 77.00 140 SER A CA 1
ATOM 1092 C C . SER A 1 140 ? 10.103 -10.918 -1.627 1.00 77.00 140 SER A C 1
ATOM 1094 O O . SER A 1 140 ? 9.956 -10.558 -0.457 1.00 77.00 140 SER A O 1
ATOM 1096 N N . PRO A 1 141 ? 10.068 -12.219 -1.966 1.00 71.12 141 PRO A N 1
ATOM 1097 C CA . PRO A 1 141 ? 9.804 -13.276 -0.984 1.00 71.12 141 PRO A CA 1
ATOM 1098 C C . PRO A 1 141 ? 10.725 -13.197 0.244 1.00 71.12 141 PRO A C 1
ATOM 1100 O O . PRO A 1 141 ? 10.290 -13.359 1.380 1.00 71.12 141 PRO A O 1
ATOM 1103 N N . LYS A 1 142 ? 12.001 -12.838 0.034 1.00 74.25 142 LYS A N 1
ATOM 1104 C CA . LYS A 1 142 ? 12.978 -12.621 1.115 1.00 74.25 142 LYS A CA 1
ATOM 1105 C C . LYS A 1 142 ? 12.646 -11.406 1.992 1.00 74.25 142 LYS A C 1
ATOM 1107 O O . LYS A 1 142 ? 12.915 -11.435 3.188 1.00 74.25 142 LYS A O 1
ATOM 1112 N N . GLN A 1 143 ? 12.109 -10.334 1.409 1.00 76.62 143 GLN A N 1
ATOM 1113 C CA . GLN A 1 143 ? 11.694 -9.138 2.148 1.00 76.62 143 GLN A CA 1
ATOM 1114 C C . GLN A 1 143 ? 10.396 -9.378 2.925 1.00 76.62 143 GLN A C 1
ATOM 1116 O O . GLN A 1 143 ? 10.326 -8.970 4.078 1.00 76.62 143 GLN A O 1
ATOM 1121 N N . ALA A 1 144 ? 9.426 -10.085 2.339 1.00 69.19 144 ALA A N 1
ATOM 1122 C CA . ALA A 1 144 ? 8.183 -10.465 3.009 1.00 69.19 144 ALA A CA 1
ATOM 1123 C C . ALA A 1 144 ? 8.463 -11.338 4.246 1.00 69.19 144 ALA A C 1
ATOM 1125 O O . ALA A 1 144 ? 8.035 -10.996 5.342 1.00 69.19 144 ALA A O 1
ATOM 1126 N N . LEU A 1 145 ? 9.319 -12.360 4.105 1.00 69.81 145 LEU A N 1
ATOM 1127 C CA . LEU A 1 145 ?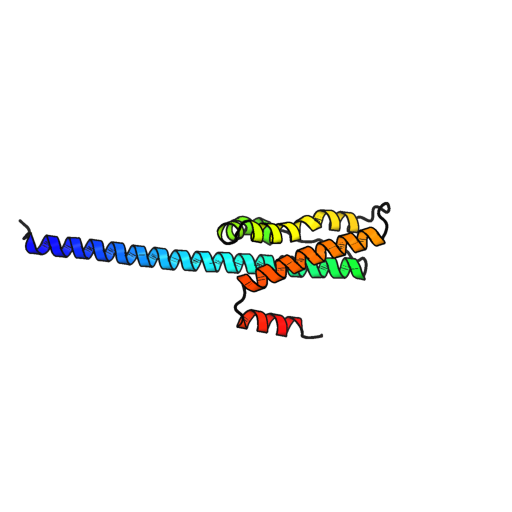 9.782 -13.203 5.218 1.00 69.81 145 LEU A CA 1
ATOM 1128 C C . LEU A 1 145 ? 10.493 -12.422 6.332 1.00 69.81 145 LEU A C 1
ATOM 1130 O O . LEU A 1 145 ? 10.462 -12.828 7.493 1.00 69.81 145 LEU A O 1
ATOM 1134 N N . ARG A 1 146 ? 11.193 -11.334 5.989 1.00 74.06 146 ARG A N 1
ATOM 1135 C CA . ARG A 1 146 ? 11.856 -10.472 6.977 1.00 74.06 146 ARG A CA 1
ATOM 1136 C C . ARG A 1 146 ? 10.846 -9.580 7.696 1.00 74.06 146 ARG A C 1
ATOM 1138 O O . ARG A 1 146 ? 10.951 -9.449 8.909 1.00 74.06 146 ARG A O 1
ATOM 1145 N N . LEU A 1 147 ? 9.890 -9.013 6.959 1.00 70.75 147 LEU A N 1
ATOM 1146 C CA . LEU A 1 147 ? 8.809 -8.196 7.506 1.00 70.75 147 LEU A CA 1
ATOM 1147 C C . LEU A 1 147 ? 7.956 -9.016 8.481 1.00 70.75 147 LEU A C 1
ATOM 1149 O O . LEU A 1 147 ? 7.747 -8.589 9.608 1.00 70.75 147 LEU A O 1
ATOM 1153 N N . GLU A 1 148 ? 7.563 -10.232 8.093 1.00 72.81 148 GLU A N 1
ATOM 1154 C CA . GLU A 1 148 ? 6.851 -11.170 8.968 1.00 72.81 148 GLU A CA 1
ATOM 1155 C C . GLU A 1 148 ? 7.649 -11.468 10.235 1.00 72.81 148 GLU A C 1
ATOM 1157 O O . GLU A 1 148 ? 7.103 -11.410 11.330 1.00 72.81 148 GLU A O 1
ATOM 1162 N N . ARG A 1 149 ? 8.959 -11.718 10.117 1.00 73.19 149 ARG A N 1
ATOM 1163 C CA . ARG A 1 149 ? 9.821 -11.951 11.285 1.00 73.19 149 ARG A CA 1
ATOM 1164 C C . ARG A 1 149 ? 9.903 -10.754 12.229 1.00 73.19 149 ARG A C 1
ATOM 1166 O O . ARG A 1 149 ? 10.057 -10.974 13.421 1.00 73.19 149 ARG A O 1
ATOM 1173 N N . GLN A 1 150 ? 9.841 -9.529 11.711 1.00 72.44 150 GLN A N 1
ATOM 1174 C CA . GLN A 1 150 ? 9.881 -8.307 12.518 1.00 72.44 150 GLN A CA 1
ATOM 1175 C C . GLN A 1 150 ? 8.526 -7.990 13.158 1.00 72.44 150 GLN A C 1
ATOM 1177 O O . GLN A 1 150 ? 8.498 -7.566 14.305 1.00 72.44 150 GLN A O 1
ATOM 1182 N N . LEU A 1 151 ? 7.420 -8.250 12.454 1.00 63.16 151 LEU A N 1
ATOM 1183 C CA . LEU A 1 151 ? 6.059 -8.087 12.977 1.00 63.16 151 LEU A CA 1
ATOM 1184 C C . LEU A 1 151 ? 5.693 -9.153 14.024 1.00 63.16 151 LEU A C 1
ATOM 1186 O O . LEU A 1 151 ? 4.840 -8.912 14.868 1.00 63.16 151 LEU A O 1
ATOM 1190 N N . ARG A 1 152 ? 6.337 -10.330 13.995 1.00 56.59 152 ARG A N 1
ATOM 1191 C CA . ARG A 1 152 ? 6.107 -11.428 14.951 1.00 56.59 152 ARG A CA 1
ATOM 1192 C C . ARG A 1 152 ? 6.946 -11.351 16.228 1.00 56.59 152 ARG A C 1
ATOM 1194 O O . ARG A 1 152 ? 6.950 -12.333 16.964 1.00 56.59 152 ARG A O 1
ATOM 1201 N N . ILE A 1 153 ? 7.695 -10.272 16.472 1.00 43.41 153 ILE A N 1
ATOM 1202 C CA . ILE A 1 153 ? 8.431 -10.106 17.733 1.00 43.41 153 ILE A CA 1
ATOM 1203 C C . ILE A 1 153 ? 7.427 -9.609 18.782 1.00 43.41 153 ILE A C 1
ATOM 1205 O O . ILE A 1 153 ? 6.999 -8.460 18.677 1.00 43.41 153 ILE A O 1
ATOM 1209 N N . PRO A 1 154 ? 7.033 -10.436 19.770 1.00 41.97 154 PRO A N 1
ATOM 1210 C CA . PRO A 1 154 ? 6.327 -9.926 20.929 1.00 41.97 154 PRO A CA 1
ATOM 1211 C C . PRO A 1 154 ? 7.329 -9.083 21.724 1.00 41.97 154 PRO A C 1
ATOM 1213 O O . PRO A 1 154 ? 8.386 -9.579 22.125 1.00 41.97 154 PRO A O 1
ATOM 1216 N N . GLY A 1 155 ? 7.027 -7.796 21.863 1.00 40.78 155 GLY A N 1
ATOM 1217 C CA . GLY A 1 155 ? 7.509 -7.010 22.994 1.00 40.78 155 GLY A CA 1
ATOM 1218 C C . GLY A 1 155 ? 6.665 -7.342 24.210 1.00 40.78 155 GLY A C 1
ATOM 1219 O O . GLY A 1 155 ? 5.432 -7.451 24.025 1.00 40.78 155 GLY A O 1
#

Secondary structure (DSSP, 8-state):
---HHHHHHHHHHHHHHHHHHHHHHHHHHHHHHHHHHHHHHHHHHHHHHHHHHHHHHHHHH----PPP-HHHHHHHHHHHTTS-HHHHHHHHHHHHTHHHHHHHHHT-TTS-HHHHHHHHHHHHHHHHHHHHHHHHHHS-HHHHHHHHHHHT---